Protein AF-B8BSW9-F1 (afdb_monomer_lite)

InterPro domains:
  IPR000782 FAS1 domain [PF02469] (1-100)
  IPR000782 FAS1 domain [PS50213] (1-99)
  IPR036378 FAS1 domain superfamily [G3DSA:2.30.180.10] (1-101)
  IPR036378 FAS1 domain superfamily [SSF82153] (1-101)

Secondary structure (DSSP, 8-state):
-EEEE--HHHHHHS-HHHHHHHH-GGGHHHHHHHHHTTEESS----HHHHTT-TT-TT-SS-EEE-TTS-EEETTTTEEEEEEEEETTTEEEEEESS----

Sequence (101 aa):
YTIFCPPNSVMEEVDSRRKLQISDPRNYEVTEKLASYHIIPNGKVTQERLKREDWTSGGFMGFGAKEDGGVVIGNNEAKVVRSVNVGKNGIVHEVDAMVAP

Radius of gyration: 13.76 Å; chains: 1; bounding box: 28×32×35 Å

Foldseek 3Di:
DEFEDADVVQVVPPDPVVVCCLPDPVCVVVVVVFRVLGDDPPADQDLVNLLVVPRPPPHPKDWDADPVRWIAIRVRPWTFDDKDADPDTYIYTYINHRHGD

pLDDT: mean 84.57, std 10.17, range [45.22, 95.06]

Structure (mmCIF, N/CA/C/O backbone):
data_AF-B8BSW9-F1
#
_entry.id   AF-B8BSW9-F1
#
loop_
_atom_site.group_PDB
_atom_site.id
_atom_site.type_symbol
_atom_site.label_atom_id
_atom_site.label_alt_id
_atom_site.label_comp_id
_atom_site.label_asym_id
_atom_site.label_entity_id
_atom_site.label_seq_id
_atom_site.pdbx_PDB_ins_code
_atom_site.Cartn_x
_atom_site.Cartn_y
_atom_site.Cartn_z
_atom_site.occupancy
_atom_site.B_iso_or_equiv
_atom_site.auth_seq_id
_atom_site.auth_comp_id
_atom_site.auth_asym_id
_atom_site.auth_atom_id
_atom_site.pdbx_PDB_model_num
ATOM 1 N N . TYR A 1 1 ? -0.495 -6.594 10.910 1.00 88.12 1 TYR A N 1
ATOM 2 C CA . TYR A 1 1 ? 0.254 -5.984 9.803 1.00 88.12 1 TYR A CA 1
ATOM 3 C C . TYR A 1 1 ? -0.657 -5.006 9.086 1.00 88.12 1 TYR A C 1
ATOM 5 O O . TYR A 1 1 ? -1.878 -5.149 9.142 1.00 88.12 1 TYR A O 1
ATOM 13 N N . THR A 1 2 ? -0.064 -4.021 8.432 1.00 91.12 2 THR A N 1
ATOM 14 C CA . THR A 1 2 ? -0.753 -3.038 7.593 1.00 91.12 2 THR A CA 1
ATOM 15 C C . THR A 1 2 ? -0.033 -3.001 6.256 1.00 91.12 2 THR A C 1
ATOM 17 O O . THR A 1 2 ? 1.193 -2.981 6.246 1.00 91.12 2 THR A O 1
ATOM 20 N N . ILE A 1 3 ? -0.768 -3.045 5.150 1.00 91.81 3 ILE A N 1
ATOM 21 C CA . ILE A 1 3 ? -0.200 -3.028 3.794 1.00 91.81 3 ILE A CA 1
ATOM 22 C C . ILE A 1 3 ? -0.803 -1.846 3.048 1.00 91.81 3 ILE A C 1
ATOM 24 O O . ILE A 1 3 ? -2.018 -1.676 3.082 1.00 91.81 3 ILE A O 1
ATOM 28 N N . PHE A 1 4 ? 0.017 -1.066 2.356 1.00 91.44 4 PHE A N 1
ATOM 29 C CA . PHE A 1 4 ? -0.426 -0.043 1.415 1.00 91.44 4 PHE A CA 1
ATOM 30 C C . PHE A 1 4 ? -0.259 -0.586 0.001 1.00 91.44 4 PHE A C 1
ATOM 32 O O . PHE A 1 4 ? 0.848 -0.910 -0.407 1.00 91.44 4 PHE A O 1
ATOM 39 N N . CYS A 1 5 ? -1.344 -0.758 -0.742 1.00 91.81 5 CYS A N 1
ATOM 40 C CA . CYS A 1 5 ? -1.296 -1.434 -2.031 1.00 91.81 5 CYS A CA 1
ATOM 41 C C . CYS A 1 5 ? -2.053 -0.624 -3.085 1.00 91.81 5 CYS A C 1
ATOM 43 O O . CYS A 1 5 ? -3.234 -0.337 -2.881 1.00 91.81 5 CYS A O 1
ATOM 45 N N . PRO A 1 6 ? -1.412 -0.239 -4.197 1.00 92.06 6 PRO A N 1
ATOM 46 C CA . PRO A 1 6 ? -2.130 0.370 -5.303 1.00 92.06 6 PRO A CA 1
ATOM 47 C C . PRO A 1 6 ? -3.061 -0.652 -5.982 1.00 92.06 6 PRO A C 1
ATOM 49 O O . PRO A 1 6 ? -2.745 -1.845 -6.014 1.00 92.06 6 PRO A O 1
ATOM 52 N N . PRO A 1 7 ? -4.204 -0.223 -6.545 1.00 92.06 7 PRO A N 1
ATOM 53 C CA . PRO A 1 7 ? -5.063 -1.097 -7.329 1.00 92.06 7 PRO A CA 1
ATOM 54 C C . PRO A 1 7 ? -4.386 -1.487 -8.649 1.00 92.06 7 PRO A C 1
ATOM 56 O O . PRO A 1 7 ? -3.449 -0.834 -9.116 1.00 92.06 7 PRO A O 1
ATOM 59 N N . ASN A 1 8 ? -4.908 -2.531 -9.299 1.00 90.69 8 ASN A N 1
ATOM 60 C CA . ASN A 1 8 ? -4.365 -3.019 -10.570 1.00 90.69 8 ASN A CA 1
ATOM 61 C C . ASN A 1 8 ? -4.280 -1.925 -11.642 1.00 90.69 8 ASN A C 1
ATOM 63 O O . ASN A 1 8 ? -3.301 -1.900 -12.374 1.00 90.69 8 ASN A O 1
ATOM 67 N N . SER A 1 9 ? -5.238 -0.993 -11.691 1.00 92.06 9 SER A N 1
ATOM 68 C CA . SER A 1 9 ? -5.224 0.124 -12.645 1.00 92.06 9 SER A CA 1
ATOM 69 C C . SER A 1 9 ? -3.972 0.996 -12.511 1.00 92.06 9 SER A C 1
ATOM 71 O O . SER A 1 9 ? -3.342 1.330 -13.505 1.00 92.06 9 SER A O 1
ATOM 73 N N . VAL A 1 10 ? -3.543 1.291 -11.282 1.00 90.56 10 VAL A N 1
ATOM 74 C CA . VAL A 1 10 ? -2.316 2.060 -11.023 1.00 90.56 10 VAL A CA 1
ATOM 75 C C . VAL A 1 10 ? -1.081 1.248 -11.414 1.00 90.56 10 VAL A C 1
ATOM 77 O O . VAL A 1 10 ? -0.143 1.777 -12.005 1.00 90.56 10 VAL A O 1
ATOM 80 N N . MET A 1 11 ? -1.080 -0.061 -11.143 1.00 86.69 11 MET A N 1
ATOM 81 C CA . MET A 1 11 ? 0.016 -0.941 -11.564 1.00 86.69 11 MET A CA 1
ATOM 82 C C . MET A 1 11 ? 0.089 -1.089 -13.088 1.00 86.69 11 MET A C 1
ATOM 84 O O . ME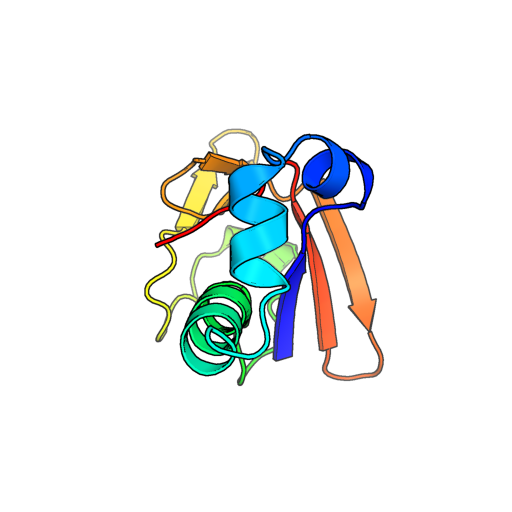T A 1 11 ? 1.181 -1.223 -13.638 1.00 86.69 11 MET A O 1
ATOM 88 N N . GLU A 1 12 ? -1.039 -1.034 -13.791 1.00 90.62 12 GLU A N 1
ATOM 89 C CA . GLU A 1 12 ? -1.110 -1.030 -15.253 1.00 90.62 12 GLU A CA 1
ATOM 90 C C . GLU A 1 12 ? -0.538 0.254 -15.865 1.00 90.62 12 GLU A C 1
ATOM 92 O O . GLU A 1 12 ? 0.055 0.185 -16.941 1.00 90.62 12 GLU A O 1
ATOM 97 N N . GLU A 1 13 ? -0.594 1.380 -15.159 1.00 89.81 13 GLU A N 1
ATOM 98 C CA . GLU A 1 13 ? 0.004 2.650 -15.592 1.00 89.81 13 GLU A CA 1
ATOM 99 C C . GLU A 1 13 ? 1.522 2.725 -15.366 1.00 89.81 13 GLU A C 1
ATOM 101 O O . GLU A 1 13 ? 2.203 3.538 -15.993 1.00 89.81 13 GLU A O 1
ATOM 106 N N . VAL A 1 14 ? 2.092 1.850 -14.527 1.00 87.12 14 VAL A N 1
ATOM 107 C CA . VAL A 1 14 ? 3.549 1.784 -14.338 1.00 87.12 14 VAL A CA 1
ATOM 108 C C . VAL A 1 14 ? 4.242 1.467 -15.669 1.00 87.12 14 VAL A C 1
ATOM 110 O O . VAL A 1 14 ? 3.857 0.543 -16.396 1.00 87.12 14 VAL A O 1
ATOM 113 N N . ASP A 1 15 ? 5.306 2.214 -15.968 1.00 89.81 15 ASP A N 1
ATOM 114 C CA . ASP A 1 15 ? 6.136 2.036 -17.160 1.00 89.81 15 ASP A CA 1
ATOM 115 C C . ASP A 1 15 ? 6.599 0.572 -17.352 1.00 89.81 15 ASP A C 1
ATOM 117 O O . ASP A 1 15 ? 6.907 -0.162 -16.404 1.00 89.81 15 ASP A O 1
ATOM 121 N N . SER A 1 16 ? 6.658 0.140 -18.615 1.00 90.19 16 SER A N 1
ATOM 122 C CA . SER A 1 16 ? 6.955 -1.246 -18.993 1.00 90.19 16 SER A CA 1
ATOM 123 C C . SER A 1 16 ? 8.366 -1.682 -18.600 1.00 90.19 16 SER A C 1
ATOM 125 O O . SER A 1 16 ? 8.556 -2.826 -18.178 1.00 90.19 16 SER A O 1
ATOM 127 N N . ARG A 1 17 ? 9.355 -0.783 -18.660 1.00 90.00 17 ARG A N 1
ATOM 128 C CA . ARG A 1 17 ? 10.720 -1.063 -18.203 1.00 90.00 17 ARG A CA 1
ATOM 129 C C . ARG A 1 17 ? 10.737 -1.310 -16.696 1.00 90.00 17 ARG A C 1
ATOM 131 O O . ARG A 1 17 ? 11.408 -2.241 -16.252 1.00 90.00 17 ARG A O 1
ATOM 138 N N . ARG A 1 18 ? 9.994 -0.533 -15.907 1.00 87.31 18 ARG A N 1
ATOM 139 C CA . ARG A 1 18 ? 9.913 -0.713 -14.450 1.00 87.31 18 ARG A CA 1
ATOM 140 C C . ARG A 1 18 ? 9.194 -2.009 -14.074 1.00 87.31 18 ARG A C 1
ATOM 142 O O . ARG A 1 18 ? 9.680 -2.733 -13.208 1.00 87.31 18 ARG A O 1
ATOM 149 N N . LYS A 1 19 ? 8.115 -2.367 -14.779 1.00 89.06 19 LYS A N 1
ATOM 150 C CA . LYS A 1 19 ? 7.455 -3.680 -14.632 1.00 89.06 19 LYS A CA 1
ATOM 151 C C . LYS A 1 19 ? 8.417 -4.835 -14.891 1.00 89.06 19 LYS A C 1
ATOM 153 O O . LYS A 1 19 ? 8.508 -5.739 -14.066 1.00 89.06 19 LYS A O 1
ATOM 158 N N . LEU A 1 20 ? 9.174 -4.768 -15.990 1.00 90.69 20 LEU A N 1
ATOM 159 C CA . LEU A 1 20 ? 10.184 -5.775 -16.318 1.00 90.69 20 LEU A CA 1
ATOM 160 C C . LEU A 1 20 ? 11.224 -5.903 -15.204 1.00 90.69 20 LEU A C 1
ATOM 162 O O . LEU A 1 20 ? 11.497 -7.017 -14.767 1.00 90.69 20 LEU A O 1
ATOM 166 N N . GLN A 1 21 ? 11.743 -4.781 -14.695 1.00 89.31 21 GLN A N 1
ATOM 167 C CA . GLN A 1 21 ? 12.714 -4.782 -13.597 1.00 89.31 21 GLN A CA 1
ATOM 168 C C . GLN A 1 21 ? 12.170 -5.442 -12.327 1.00 89.31 21 GLN A C 1
ATOM 170 O O . GLN A 1 21 ? 12.882 -6.247 -11.733 1.00 89.31 21 GLN A O 1
ATOM 175 N N . ILE A 1 22 ? 10.931 -5.131 -11.935 1.00 88.88 22 ILE A N 1
ATOM 176 C CA . ILE A 1 22 ? 10.287 -5.691 -10.736 1.00 88.88 22 ILE A CA 1
ATOM 177 C C . ILE A 1 22 ? 10.022 -7.196 -10.901 1.00 88.88 22 ILE A C 1
ATOM 179 O O . ILE A 1 22 ? 10.157 -7.952 -9.940 1.00 88.88 22 ILE A O 1
ATOM 183 N N . SER A 1 23 ? 9.662 -7.630 -12.112 1.00 89.38 23 SER A N 1
ATOM 184 C CA . SER A 1 23 ? 9.356 -9.033 -12.425 1.00 89.38 23 SER A CA 1
ATOM 185 C C . SER A 1 23 ? 10.585 -9.912 -12.673 1.00 89.38 23 SER A C 1
ATOM 187 O O . SER A 1 23 ? 10.458 -11.134 -12.715 1.00 89.38 23 SER A O 1
ATOM 189 N N . ASP A 1 24 ? 11.763 -9.313 -12.866 1.00 93.31 24 ASP A N 1
ATOM 190 C CA . ASP A 1 24 ? 12.991 -10.048 -13.149 1.00 93.31 24 ASP A CA 1
ATOM 191 C C . ASP A 1 24 ? 13.466 -10.790 -11.886 1.00 93.31 24 ASP A C 1
ATOM 193 O O . ASP A 1 24 ? 13.792 -10.140 -10.887 1.00 93.31 24 ASP A O 1
ATOM 197 N N . PRO A 1 25 ? 13.575 -12.131 -11.907 1.00 93.75 25 PRO A N 1
ATOM 198 C CA . PRO A 1 25 ? 14.021 -12.905 -10.748 1.00 93.75 25 PRO A CA 1
ATOM 199 C C . PRO A 1 25 ? 15.407 -12.500 -10.233 1.00 93.75 25 PRO A C 1
ATOM 201 O O . PRO A 1 25 ? 15.701 -12.669 -9.052 1.00 93.75 25 PRO A O 1
ATOM 204 N N . ARG A 1 26 ? 16.261 -11.929 -11.093 1.00 95.06 26 ARG A N 1
ATOM 205 C CA . ARG A 1 26 ? 17.589 -11.427 -10.705 1.00 95.06 26 ARG A CA 1
ATOM 206 C C . ARG A 1 26 ? 17.508 -10.224 -9.765 1.00 95.06 26 ARG A C 1
ATOM 208 O O . ARG A 1 26 ? 18.463 -9.961 -9.044 1.00 95.06 26 ARG A O 1
ATOM 215 N N . ASN A 1 27 ? 16.375 -9.523 -9.752 1.00 93.12 27 ASN A N 1
ATOM 216 C CA . ASN A 1 27 ? 16.123 -8.359 -8.908 1.00 93.12 27 ASN A CA 1
ATOM 217 C C . ASN A 1 27 ? 15.268 -8.694 -7.679 1.00 93.12 27 ASN A C 1
ATOM 219 O O . ASN A 1 27 ? 14.806 -7.774 -7.011 1.00 93.12 27 ASN A O 1
ATOM 223 N N . TYR A 1 28 ? 15.050 -9.975 -7.356 1.00 91.88 28 TYR A N 1
ATOM 224 C CA . TYR A 1 28 ? 14.115 -10.383 -6.302 1.00 91.88 28 TYR A CA 1
ATOM 225 C C . TYR A 1 28 ? 14.368 -9.688 -4.956 1.00 91.88 28 TYR A C 1
ATOM 227 O O . TYR A 1 28 ? 13.428 -9.187 -4.351 1.00 91.88 28 TYR A O 1
ATOM 235 N N . GLU A 1 29 ? 15.627 -9.563 -4.523 1.00 91.50 29 GLU A N 1
ATOM 236 C CA . GLU A 1 29 ? 15.975 -8.862 -3.274 1.00 91.50 29 GLU A CA 1
ATOM 237 C C . GLU A 1 29 ? 15.588 -7.370 -3.313 1.00 91.50 29 GLU A C 1
ATOM 239 O O . GLU A 1 29 ? 15.127 -6.800 -2.325 1.00 91.50 29 GLU A O 1
ATOM 244 N N . VAL A 1 30 ? 15.749 -6.720 -4.468 1.00 89.12 30 VAL A N 1
ATOM 245 C CA . VAL A 1 30 ? 15.369 -5.313 -4.663 1.00 89.12 30 VAL A CA 1
ATOM 246 C C . VAL A 1 30 ? 13.848 -5.179 -4.685 1.00 89.12 30 VAL A C 1
ATOM 248 O O . VAL A 1 30 ? 13.300 -4.287 -4.039 1.00 89.12 30 VAL A O 1
ATOM 251 N N . THR A 1 31 ? 13.161 -6.089 -5.377 1.00 90.00 31 THR A N 1
ATOM 252 C CA . THR A 1 31 ? 11.698 -6.156 -5.405 1.00 90.00 31 THR A CA 1
ATOM 253 C C . THR A 1 31 ? 11.125 -6.408 -4.010 1.00 90.00 31 THR A C 1
ATOM 255 O O . THR A 1 31 ? 10.147 -5.770 -3.632 1.00 90.00 31 THR A O 1
ATOM 258 N N . GLU A 1 32 ? 11.751 -7.271 -3.210 1.00 89.62 32 GLU A N 1
ATOM 259 C CA . GLU A 1 32 ? 11.349 -7.546 -1.828 1.00 89.62 32 GLU A CA 1
ATOM 260 C C . GLU A 1 32 ? 11.534 -6.316 -0.931 1.00 89.62 32 GLU A C 1
ATOM 262 O O . GLU A 1 32 ? 10.637 -5.982 -0.154 1.00 89.62 32 GLU A O 1
ATOM 267 N N . LYS A 1 33 ? 12.645 -5.582 -1.074 1.00 87.31 33 LYS A N 1
ATOM 268 C CA . LYS A 1 33 ? 12.855 -4.304 -0.369 1.00 87.31 33 LYS A CA 1
ATOM 269 C C . LYS A 1 33 ? 11.809 -3.260 -0.761 1.00 87.31 33 LYS A C 1
ATOM 271 O O . LYS A 1 33 ? 11.258 -2.592 0.113 1.00 87.31 33 LYS A O 1
ATOM 276 N N . LEU A 1 34 ? 11.486 -3.155 -2.052 1.00 86.75 34 LEU A N 1
ATOM 277 C CA . LEU A 1 34 ? 10.435 -2.263 -2.551 1.00 86.75 34 LEU A CA 1
ATOM 278 C C . LEU A 1 34 ? 9.046 -2.662 -2.025 1.00 86.75 34 LEU A C 1
ATOM 280 O O . LEU A 1 34 ? 8.276 -1.804 -1.603 1.00 86.75 34 LEU A O 1
ATOM 284 N N . 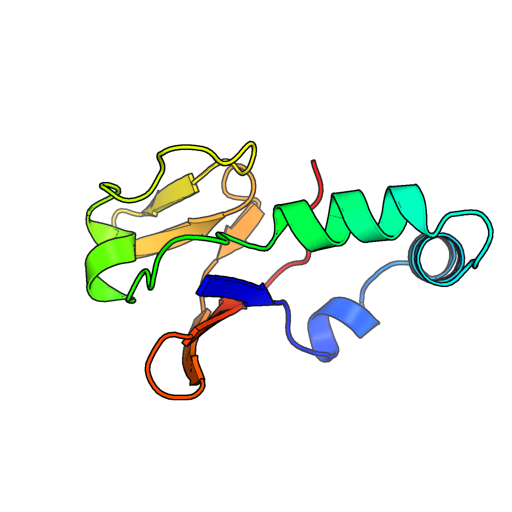ALA A 1 35 ? 8.717 -3.954 -2.004 1.00 87.56 35 ALA A N 1
ATOM 285 C CA . ALA A 1 35 ? 7.464 -4.442 -1.434 1.00 87.56 35 ALA A CA 1
ATOM 286 C C . ALA A 1 35 ? 7.399 -4.181 0.079 1.00 87.56 35 ALA A C 1
ATOM 288 O O . ALA A 1 35 ? 6.374 -3.738 0.590 1.00 87.56 35 ALA A O 1
ATOM 289 N N . SER A 1 36 ? 8.512 -4.369 0.789 1.00 87.44 36 SER A N 1
ATOM 290 C CA . SER A 1 36 ? 8.617 -4.110 2.229 1.00 87.44 36 SER A CA 1
ATOM 291 C C . SER A 1 36 ? 8.408 -2.636 2.581 1.00 87.44 36 SER A C 1
ATOM 293 O O . SER A 1 36 ? 7.881 -2.348 3.652 1.00 87.44 36 SER A O 1
ATOM 295 N N . TYR A 1 37 ? 8.732 -1.705 1.673 1.00 85.19 37 TYR A N 1
ATOM 296 C CA . TYR A 1 37 ? 8.428 -0.275 1.832 1.00 85.19 37 TYR A CA 1
ATOM 297 C C . TYR A 1 37 ? 6.932 -0.005 2.044 1.00 85.19 37 TYR A C 1
ATOM 299 O O . TYR A 1 37 ? 6.564 0.961 2.699 1.00 85.19 37 TYR A O 1
ATOM 307 N N . HIS A 1 38 ? 6.070 -0.887 1.539 1.00 87.62 38 HIS A N 1
ATOM 308 C CA . HIS A 1 38 ? 4.620 -0.761 1.607 1.00 87.62 38 HIS A CA 1
ATOM 309 C C . HIS A 1 38 ? 3.997 -1.468 2.821 1.00 87.62 38 HIS A C 1
ATOM 311 O O . HIS A 1 38 ? 2.769 -1.526 2.939 1.00 87.62 38 HIS A O 1
ATOM 317 N N . ILE A 1 39 ? 4.807 -2.051 3.710 1.00 87.75 39 ILE A N 1
ATOM 318 C CA . ILE A 1 39 ? 4.331 -2.915 4.791 1.00 87.75 39 ILE A CA 1
ATOM 319 C C . ILE A 1 39 ? 4.752 -2.352 6.146 1.00 87.75 39 ILE A C 1
ATOM 321 O O . ILE A 1 39 ? 5.926 -2.137 6.424 1.00 87.75 39 ILE A O 1
ATOM 325 N N . ILE A 1 40 ? 3.781 -2.228 7.048 1.00 86.75 40 ILE A N 1
ATOM 326 C CA . ILE A 1 40 ? 4.028 -2.095 8.483 1.00 86.75 40 ILE A CA 1
ATOM 327 C C . ILE A 1 40 ? 3.839 -3.487 9.097 1.00 86.75 40 ILE A C 1
ATOM 329 O O . ILE A 1 40 ? 2.697 -3.957 9.226 1.00 86.75 40 ILE A O 1
ATOM 333 N N . PRO A 1 41 ? 4.927 -4.183 9.473 1.00 81.88 41 PRO A N 1
ATOM 334 C 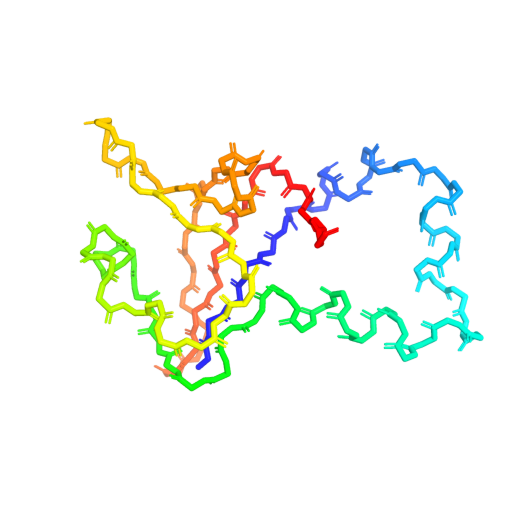CA . PRO A 1 41 ? 4.843 -5.578 9.897 1.00 81.88 41 PRO A CA 1
ATOM 335 C C . PRO A 1 41 ? 4.067 -5.719 11.215 1.00 81.88 41 PRO A C 1
ATOM 337 O O . PRO A 1 41 ? 3.145 -6.534 11.330 1.00 81.88 41 PRO A O 1
ATOM 340 N N . ASN A 1 42 ? 4.356 -4.846 12.182 1.00 80.50 42 ASN A N 1
ATOM 341 C CA . ASN A 1 42 ? 3.889 -4.969 13.561 1.00 80.50 42 ASN A CA 1
ATOM 342 C C . ASN A 1 42 ? 2.858 -3.901 13.912 1.00 80.50 42 ASN A C 1
ATOM 344 O O . ASN A 1 42 ? 3.142 -2.903 14.564 1.00 80.50 42 ASN A O 1
ATOM 348 N N . GLY A 1 43 ? 1.625 -4.137 13.482 1.00 79.06 43 GLY A N 1
ATOM 349 C CA . GLY A 1 43 ? 0.504 -3.291 13.863 1.00 79.06 43 GLY A CA 1
ATOM 350 C C . GLY A 1 43 ? -0.613 -3.324 12.844 1.00 79.06 43 GLY A C 1
ATOM 351 O O . GLY A 1 43 ? -0.388 -3.528 11.650 1.00 79.06 43 GLY A O 1
ATOM 352 N N . LYS A 1 44 ? -1.832 -3.150 13.339 1.00 88.69 44 LYS A N 1
ATOM 353 C CA . LYS A 1 44 ? -2.990 -2.813 12.524 1.00 88.69 44 LYS A CA 1
ATOM 354 C C . LYS A 1 44 ? -3.202 -1.314 12.671 1.00 88.69 44 LYS A C 1
ATOM 356 O O . LYS A 1 44 ? -3.518 -0.842 13.764 1.00 88.69 44 LYS A O 1
ATOM 361 N N . VAL A 1 45 ? -2.971 -0.569 11.603 1.00 88.75 45 VAL A N 1
ATOM 362 C CA . VAL A 1 45 ? -3.213 0.868 11.572 1.00 88.75 45 VAL A CA 1
ATOM 363 C C . VAL A 1 45 ? -4.562 1.060 10.906 1.00 88.75 45 VAL A C 1
ATOM 365 O O . VAL A 1 45 ? -4.696 0.862 9.713 1.00 88.75 45 VAL A O 1
ATOM 368 N N . THR A 1 46 ? -5.611 1.320 11.684 1.00 88.56 46 THR A N 1
ATOM 369 C CA . THR A 1 46 ? -6.935 1.569 11.096 1.00 88.56 46 THR A CA 1
ATOM 370 C C . THR A 1 46 ? -6.976 2.945 10.445 1.00 88.56 46 THR A C 1
ATOM 372 O O . THR A 1 46 ? -6.102 3.775 10.680 1.00 88.56 46 THR A O 1
ATOM 375 N N . GLN A 1 47 ? -8.016 3.225 9.663 1.00 83.44 47 GLN A N 1
ATOM 376 C CA . GLN A 1 47 ? -8.184 4.536 9.038 1.00 83.44 47 GLN A CA 1
ATOM 377 C C . GLN A 1 47 ? -8.270 5.672 10.070 1.00 83.44 47 GLN A C 1
ATOM 379 O O . GLN A 1 47 ? -7.747 6.760 9.843 1.00 83.44 47 GLN A O 1
ATOM 384 N N . GLU A 1 48 ? -8.878 5.422 11.230 1.00 84.44 48 GLU A N 1
ATOM 385 C CA . GLU A 1 48 ? -8.925 6.376 12.340 1.00 84.44 48 GLU A CA 1
ATOM 386 C C . GLU A 1 48 ? -7.540 6.600 12.941 1.00 84.44 48 GLU A C 1
ATOM 388 O O . GLU A 1 48 ? -7.205 7.725 13.306 1.00 84.44 48 GLU A O 1
ATOM 393 N N . ARG A 1 49 ? -6.738 5.535 13.041 1.00 84.69 49 ARG A N 1
ATOM 394 C CA . ARG A 1 49 ? -5.373 5.612 13.557 1.00 84.69 49 ARG A CA 1
ATOM 395 C C . ARG A 1 49 ? -4.433 6.296 12.568 1.00 84.69 49 ARG A C 1
ATOM 397 O O . ARG A 1 49 ? -3.603 7.084 13.004 1.00 84.69 49 ARG A O 1
ATOM 404 N N . LEU A 1 50 ? -4.614 6.084 11.259 1.00 82.44 50 LEU A N 1
ATOM 405 C CA . LEU A 1 50 ? -3.838 6.762 10.218 1.00 82.44 50 LEU A CA 1
ATOM 406 C C . LEU A 1 50 ? -3.844 8.286 10.421 1.00 82.44 50 LEU A C 1
ATOM 408 O O . LEU A 1 50 ? -2.789 8.909 10.401 1.00 82.44 50 LEU A O 1
ATOM 412 N N . LYS A 1 51 ? -5.016 8.857 10.728 1.00 79.38 51 LYS A N 1
ATOM 413 C CA . LYS A 1 51 ? -5.210 10.296 10.977 1.00 79.38 51 LYS A CA 1
ATOM 414 C C . LYS A 1 51 ? -4.526 10.831 12.240 1.00 79.38 51 LYS A C 1
ATOM 416 O O . LYS A 1 51 ? -4.423 12.040 12.393 1.00 79.38 51 LYS A O 1
ATOM 421 N N . ARG A 1 52 ? -4.136 9.958 13.174 1.00 78.25 52 ARG A N 1
ATOM 422 C CA . ARG A 1 52 ? -3.508 10.341 14.451 1.00 78.25 52 ARG A CA 1
ATOM 423 C C . ARG A 1 52 ? -1.985 10.357 14.389 1.00 78.25 52 ARG A C 1
ATOM 425 O O . ARG A 1 52 ? -1.368 10.784 15.354 1.00 78.25 52 ARG A O 1
ATOM 432 N N . GLU A 1 53 ? -1.400 9.837 13.308 1.00 72.56 53 GLU A N 1
ATOM 433 C CA . GLU A 1 53 ? 0.053 9.791 13.060 1.00 72.56 53 GLU A CA 1
ATOM 434 C C . GLU A 1 53 ? 0.896 9.080 14.152 1.00 7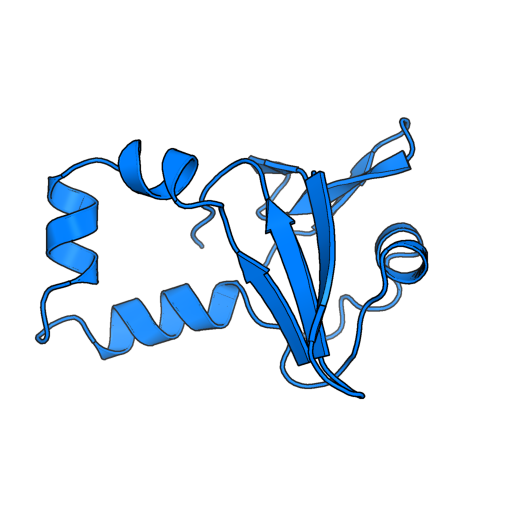2.56 53 GLU A C 1
ATOM 436 O O . GLU A 1 53 ? 2.120 9.034 14.076 1.00 72.56 53 GLU A O 1
ATOM 441 N N . ASP A 1 54 ? 0.253 8.413 15.118 1.00 74.56 54 ASP A N 1
ATOM 442 C CA . ASP A 1 54 ? 0.844 7.719 16.280 1.00 74.56 54 ASP A CA 1
ATOM 443 C C . ASP A 1 54 ? 1.370 6.296 15.983 1.00 74.56 54 ASP A C 1
ATOM 445 O O . ASP A 1 54 ? 1.506 5.433 16.860 1.00 74.56 54 ASP A O 1
ATOM 449 N N . TRP A 1 55 ? 1.600 6.006 14.708 1.00 71.69 55 TRP A N 1
ATOM 450 C CA . TRP A 1 55 ? 1.867 4.669 14.173 1.00 71.69 55 TRP A CA 1
ATOM 451 C C . TRP A 1 55 ? 3.137 4.609 13.323 1.00 71.69 55 TRP A C 1
ATOM 453 O O . TRP A 1 55 ? 3.502 3.538 12.844 1.00 71.69 55 TRP A O 1
ATOM 463 N N . THR A 1 56 ? 3.829 5.738 13.181 1.00 63.72 56 THR A N 1
ATOM 464 C CA . THR A 1 56 ? 5.019 5.952 12.346 1.00 63.72 56 THR A CA 1
ATOM 465 C C . THR A 1 56 ? 6.318 5.400 12.944 1.00 63.72 56 THR A C 1
ATOM 467 O O . THR A 1 56 ? 7.394 5.618 12.389 1.00 63.72 56 THR A O 1
ATOM 470 N N . SER A 1 57 ? 6.264 4.642 14.046 1.00 48.94 57 SER A N 1
ATOM 471 C CA . SER A 1 57 ? 7.450 4.005 14.629 1.00 48.94 57 SER A CA 1
ATOM 472 C C . SER A 1 57 ? 8.008 2.906 13.710 1.00 48.94 57 SER A C 1
ATOM 474 O O . SER A 1 57 ? 7.679 1.732 13.864 1.00 48.94 57 SER A O 1
ATOM 476 N N . GLY A 1 58 ? 8.880 3.289 12.770 1.00 45.22 58 GLY A N 1
ATOM 477 C CA . GLY A 1 58 ? 9.843 2.379 12.137 1.00 45.22 58 GLY A CA 1
ATOM 478 C C . GLY A 1 58 ? 9.829 2.255 10.610 1.00 45.22 58 GLY A C 1
ATOM 479 O O . GLY A 1 58 ? 10.451 1.324 10.108 1.00 45.22 58 GLY A O 1
ATOM 480 N N . GLY A 1 59 ? 9.159 3.134 9.859 1.00 51.38 59 GLY A N 1
ATOM 481 C CA . GLY A 1 59 ? 9.109 3.047 8.392 1.00 51.38 59 GLY A CA 1
ATOM 482 C C . GLY A 1 59 ? 9.816 4.202 7.687 1.00 51.38 59 GLY A C 1
ATOM 483 O O . GLY A 1 59 ? 9.534 5.356 7.973 1.00 51.38 59 GLY A O 1
ATOM 484 N N . PHE A 1 60 ? 10.665 3.888 6.706 1.00 55.69 60 PHE A N 1
ATOM 485 C CA . PHE A 1 60 ? 11.306 4.821 5.755 1.00 55.69 60 PHE A CA 1
ATOM 486 C C . PHE A 1 60 ? 10.301 5.539 4.823 1.00 55.69 60 PHE A C 1
ATOM 488 O O . PHE A 1 60 ? 10.678 6.310 3.943 1.00 55.69 60 PHE A O 1
ATOM 495 N N . MET A 1 61 ? 9.018 5.220 4.972 1.00 67.81 61 MET A N 1
ATOM 496 C CA . MET A 1 61 ? 7.921 5.707 4.159 1.00 67.81 61 MET A CA 1
ATOM 497 C C . MET A 1 61 ? 7.442 7.037 4.738 1.00 67.81 61 MET A C 1
ATOM 499 O O . MET A 1 61 ? 7.028 7.099 5.891 1.00 67.81 61 MET A O 1
ATOM 503 N N . GLY A 1 62 ? 7.567 8.123 3.974 1.00 68.06 62 GLY A N 1
ATOM 504 C CA . GLY A 1 62 ? 7.083 9.432 4.411 1.00 68.06 62 GLY A CA 1
ATOM 505 C C . GLY A 1 62 ? 5.562 9.418 4.516 1.00 68.06 62 GLY A C 1
ATOM 506 O O . GLY A 1 62 ? 4.893 8.978 3.583 1.00 68.06 62 GLY A O 1
ATOM 507 N N . PHE A 1 63 ? 5.014 9.894 5.628 1.00 74.19 63 PHE A N 1
ATOM 508 C CA . PHE A 1 63 ? 3.575 9.925 5.880 1.00 74.19 63 PHE A CA 1
ATOM 509 C C . PHE A 1 63 ? 3.129 11.340 6.229 1.00 74.19 63 PHE A C 1
ATOM 511 O O . PHE A 1 63 ? 3.888 12.085 6.848 1.00 74.19 63 PHE A O 1
ATOM 518 N N . GLY A 1 64 ? 1.901 11.689 5.850 1.00 67.38 64 GLY A N 1
ATOM 519 C CA . GLY A 1 64 ? 1.294 12.957 6.239 1.00 67.38 64 GLY A CA 1
ATOM 520 C C . GLY A 1 64 ? -0.229 12.913 6.225 1.00 67.38 64 GLY A C 1
ATOM 521 O O . GLY A 1 64 ? -0.852 12.309 5.346 1.00 67.38 64 GLY A O 1
ATOM 522 N N . ALA A 1 65 ? -0.845 13.569 7.200 1.00 70.06 65 ALA A N 1
ATOM 523 C CA . ALA A 1 65 ? -2.254 13.925 7.169 1.00 70.06 65 ALA A CA 1
ATOM 524 C C . ALA A 1 65 ? -2.476 15.225 6.371 1.00 70.06 65 ALA A C 1
ATOM 526 O O . ALA A 1 65 ? -1.692 16.170 6.439 1.00 70.06 65 ALA A O 1
ATOM 527 N N . LYS A 1 66 ? -3.571 15.282 5.609 1.00 70.00 66 LYS A N 1
ATOM 528 C CA . LYS A 1 66 ? -4.040 16.485 4.908 1.00 70.00 66 LYS A CA 1
ATOM 529 C C . LYS A 1 66 ? -5.128 17.192 5.719 1.00 70.00 66 LYS A C 1
ATOM 531 O O . LYS A 1 66 ? -5.854 16.558 6.483 1.00 70.00 66 LYS A O 1
ATOM 536 N N . GLU A 1 67 ? -5.289 18.498 5.499 1.00 67.50 67 GLU A N 1
ATOM 537 C CA . GLU A 1 67 ? -6.334 19.318 6.143 1.00 67.50 67 GLU A CA 1
ATOM 538 C C . GLU A 1 67 ? -7.761 18.826 5.835 1.00 67.50 67 GLU A C 1
ATOM 540 O O . GLU A 1 67 ? -8.660 18.985 6.656 1.00 67.50 67 GLU A O 1
ATOM 545 N N . ASP A 1 68 ? -7.965 18.154 4.692 1.00 73.12 68 ASP A N 1
ATOM 546 C CA . ASP A 1 68 ? -9.232 17.505 4.317 1.00 73.12 68 ASP A CA 1
ATOM 547 C C . ASP A 1 68 ? -9.505 16.199 5.096 1.00 73.12 68 ASP A C 1
ATOM 549 O O . ASP A 1 68 ? -10.495 15.507 4.850 1.00 73.12 68 ASP A O 1
ATOM 553 N N . GLY A 1 69 ? -8.621 15.829 6.029 1.00 69.00 69 GLY A N 1
ATOM 554 C CA . GLY A 1 69 ? -8.666 14.571 6.769 1.00 69.00 69 GLY A CA 1
ATOM 555 C C . GLY A 1 69 ? -8.237 13.354 5.945 1.00 69.00 69 GLY A C 1
ATOM 556 O O . GLY A 1 69 ? -8.413 12.219 6.406 1.00 69.00 69 GLY A O 1
ATOM 557 N N . GLY A 1 70 ? -7.708 13.567 4.737 1.00 79.94 70 GLY A N 1
ATOM 558 C CA . GLY A 1 70 ? -7.061 12.551 3.922 1.00 79.94 70 GLY A CA 1
ATOM 559 C C . GLY A 1 70 ? -5.693 12.163 4.479 1.00 79.94 70 GLY A C 1
ATOM 560 O O . GLY A 1 70 ? -5.054 12.923 5.200 1.00 79.94 70 GLY A O 1
ATOM 561 N N . VAL A 1 71 ? -5.236 10.964 4.132 1.00 84.81 71 VAL A N 1
ATOM 562 C CA . VAL A 1 71 ? -3.914 10.459 4.522 1.00 84.81 71 VAL A CA 1
ATOM 563 C C . VAL A 1 71 ? -3.126 10.216 3.252 1.00 84.81 71 VAL A C 1
ATOM 565 O O . VAL A 1 71 ? -3.657 9.638 2.300 1.00 84.81 71 VAL A O 1
ATOM 568 N N . VAL A 1 72 ? -1.878 10.663 3.239 1.00 86.75 72 VAL A N 1
ATOM 569 C CA . VAL A 1 72 ? -0.945 10.445 2.142 1.00 86.75 72 VAL A CA 1
ATOM 570 C C . VAL A 1 72 ? 0.318 9.727 2.610 1.00 86.75 72 VAL A C 1
ATOM 572 O O . VAL A 1 72 ? 0.713 9.805 3.775 1.00 86.75 72 VAL A O 1
ATOM 575 N N . ILE A 1 73 ? 0.923 8.996 1.683 1.00 86.19 73 ILE A N 1
ATOM 576 C CA . ILE A 1 73 ? 2.113 8.166 1.863 1.00 86.19 73 ILE A C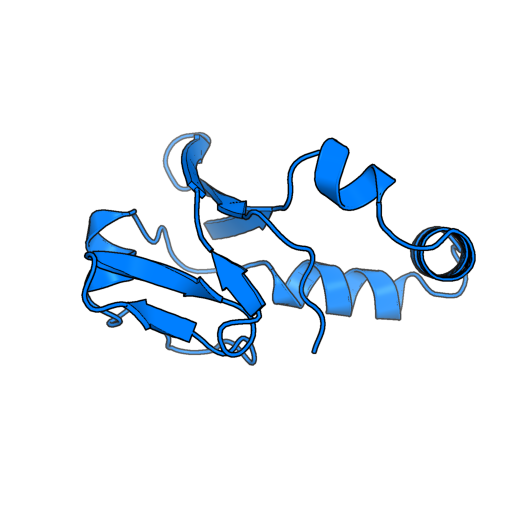A 1
ATOM 577 C C . ILE A 1 73 ? 3.173 8.550 0.817 1.00 86.19 73 ILE A C 1
ATOM 579 O O . ILE A 1 73 ? 2.857 9.224 -0.166 1.00 86.19 73 ILE A O 1
ATOM 583 N N . GLY A 1 74 ? 4.415 8.101 1.015 1.00 82.00 74 GLY A N 1
ATOM 584 C CA . GLY A 1 74 ? 5.529 8.347 0.094 1.00 82.00 74 GLY A CA 1
ATOM 585 C C . GLY A 1 74 ? 5.809 9.836 -0.092 1.00 82.00 74 GLY A C 1
ATOM 586 O O . GLY A 1 74 ? 5.806 10.319 -1.208 1.00 82.00 74 GLY A O 1
ATOM 587 N N . ASN A 1 75 ? 5.968 10.605 0.991 1.00 81.94 75 ASN A N 1
ATOM 588 C CA . ASN A 1 75 ? 6.223 12.056 0.906 1.00 81.94 75 ASN A CA 1
ATOM 589 C C . ASN A 1 75 ? 5.135 12.837 0.138 1.00 81.94 75 ASN A C 1
ATOM 591 O O . ASN A 1 75 ? 5.432 13.757 -0.621 1.00 81.94 75 ASN A O 1
ATOM 595 N N . ASN A 1 76 ? 3.865 12.500 0.379 1.00 82.00 76 ASN A N 1
ATOM 596 C CA . ASN A 1 76 ? 2.684 13.085 -0.266 1.00 82.00 76 ASN A CA 1
ATOM 597 C C . ASN A 1 76 ? 2.439 12.660 -1.729 1.00 82.00 76 ASN A C 1
ATOM 599 O O . ASN A 1 76 ? 1.596 13.275 -2.386 1.00 82.00 76 ASN A O 1
ATOM 603 N N . GLU A 1 77 ? 3.108 11.613 -2.222 1.00 86.00 77 GLU A N 1
ATOM 604 C CA . GLU A 1 77 ? 2.954 11.114 -3.598 1.00 86.00 77 GLU A CA 1
ATOM 605 C C . GLU A 1 77 ? 1.684 10.286 -3.828 1.00 86.00 77 GLU A C 1
ATOM 607 O O . GLU A 1 77 ? 1.150 10.308 -4.934 1.00 86.00 77 GLU A O 1
ATOM 612 N N . ALA A 1 78 ? 1.173 9.585 -2.810 1.00 90.06 78 ALA A N 1
ATOM 613 C CA . ALA A 1 78 ? -0.039 8.772 -2.949 1.00 90.06 78 ALA A CA 1
ATOM 614 C C . ALA A 1 78 ? -1.027 9.004 -1.805 1.00 90.06 78 ALA A C 1
ATOM 616 O O . ALA A 1 78 ? -0.637 9.113 -0.643 1.00 90.06 78 ALA A O 1
ATOM 617 N N . LYS A 1 79 ? -2.322 9.052 -2.114 1.00 91.31 79 LYS A N 1
ATOM 618 C CA . LYS A 1 79 ? -3.433 9.182 -1.165 1.00 91.31 79 LYS A CA 1
ATOM 619 C C . LYS A 1 79 ? -4.037 7.820 -0.860 1.00 91.31 79 LYS A C 1
ATOM 621 O O . LYS A 1 79 ? -4.300 7.019 -1.749 1.00 91.31 79 LYS A O 1
ATOM 626 N N . VAL A 1 80 ? -4.335 7.587 0.415 1.00 91.19 80 VAL A N 1
ATOM 627 C CA . VAL A 1 80 ? -5.145 6.446 0.850 1.00 91.19 80 VAL A CA 1
ATOM 628 C C . VAL A 1 80 ? -6.597 6.684 0.439 1.00 91.19 80 VAL A C 1
ATOM 630 O O . VAL A 1 80 ? -7.242 7.612 0.932 1.00 91.19 80 VAL A O 1
ATOM 633 N N . VAL A 1 81 ? -7.118 5.834 -0.447 1.00 92.75 81 VAL A N 1
ATOM 634 C CA . VAL A 1 81 ? -8.482 5.948 -0.993 1.00 92.75 81 VAL A CA 1
ATOM 635 C C . VAL A 1 81 ? -9.476 5.027 -0.296 1.00 92.75 81 VAL A C 1
ATOM 637 O O . VAL A 1 81 ? -10.640 5.383 -0.120 1.00 92.75 81 VAL A O 1
ATOM 640 N N . ARG A 1 82 ? -9.029 3.846 0.142 1.00 91.44 82 ARG A N 1
ATOM 641 C CA . ARG A 1 82 ? -9.893 2.834 0.760 1.00 91.44 82 ARG A CA 1
ATOM 642 C C . ARG A 1 82 ? -9.118 2.009 1.774 1.00 91.44 82 ARG A C 1
ATOM 644 O O . ARG A 1 82 ? -7.914 1.844 1.652 1.00 91.44 82 ARG A O 1
ATOM 651 N N . SER A 1 83 ? -9.813 1.462 2.768 1.00 93.00 83 SER A N 1
ATOM 652 C CA . SER A 1 83 ? -9.226 0.545 3.749 1.00 93.00 83 SER A CA 1
ATOM 653 C C . SER A 1 83 ? -10.078 -0.713 3.867 1.00 93.00 83 SER A C 1
ATOM 655 O O . SER A 1 83 ? -11.299 -0.621 3.977 1.00 93.00 83 SER A O 1
ATOM 657 N N . VAL A 1 84 ? -9.448 -1.885 3.861 1.00 94.06 84 VAL A N 1
ATOM 658 C CA . VAL A 1 84 ? -10.120 -3.186 3.942 1.00 94.06 84 VAL A CA 1
ATOM 659 C C . VAL A 1 84 ? -9.454 -4.032 5.019 1.00 94.06 84 VAL A C 1
ATOM 661 O O . VAL A 1 84 ? -8.243 -4.241 5.008 1.00 94.06 84 VAL A O 1
ATOM 664 N N . ASN A 1 85 ? -10.244 -4.538 5.965 1.00 93.75 85 ASN A N 1
ATOM 665 C CA . ASN A 1 85 ? -9.743 -5.465 6.976 1.00 93.75 85 ASN A CA 1
ATOM 666 C C . ASN A 1 85 ? -9.451 -6.831 6.346 1.00 93.75 85 ASN A C 1
ATOM 668 O O . ASN A 1 85 ? -10.296 -7.383 5.645 1.00 93.75 85 ASN A O 1
ATOM 672 N N . VAL A 1 86 ? -8.282 -7.393 6.648 1.00 91.56 86 VAL A N 1
ATOM 673 C CA . VAL A 1 86 ? -7.869 -8.719 6.176 1.00 91.56 86 VAL A CA 1
ATOM 674 C C . VAL A 1 86 ? -7.611 -9.608 7.384 1.00 91.56 86 VAL A C 1
ATOM 676 O O . VAL A 1 86 ? -6.655 -9.425 8.140 1.00 91.56 86 VAL A O 1
ATOM 679 N N . GLY A 1 87 ? -8.508 -10.571 7.590 1.00 88.88 87 GLY A N 1
ATOM 680 C CA . GLY A 1 87 ? -8.509 -11.400 8.791 1.00 88.88 87 GLY A CA 1
ATOM 681 C C . GLY A 1 87 ? -8.699 -10.576 10.071 1.00 88.88 87 GLY A C 1
ATOM 682 O O . GLY A 1 87 ? -9.306 -9.505 10.069 1.00 88.88 87 GLY A O 1
ATOM 683 N N . LYS A 1 88 ? -8.180 -11.085 11.194 1.00 85.38 88 LYS A N 1
ATOM 684 C CA . LYS A 1 88 ? -8.325 -10.428 12.507 1.00 85.38 88 LYS A CA 1
ATOM 685 C C . LYS A 1 88 ? -7.321 -9.286 12.717 1.00 85.38 88 LYS A C 1
ATOM 687 O O . LYS A 1 88 ? -7.677 -8.241 13.256 1.00 85.38 88 LYS A O 1
ATOM 692 N N . ASN A 1 89 ? -6.087 -9.474 12.245 1.00 87.06 89 ASN A N 1
ATOM 693 C CA . ASN A 1 89 ? -4.933 -8.637 12.605 1.00 87.06 89 ASN A CA 1
ATOM 694 C C . ASN A 1 89 ? -4.325 -7.865 11.419 1.00 87.06 89 ASN A C 1
ATOM 696 O O . ASN A 1 89 ? -3.311 -7.181 11.589 1.00 87.06 89 ASN A O 1
ATOM 700 N N . GLY A 1 90 ? -4.901 -8.009 10.225 1.00 91.50 90 GLY A N 1
ATOM 701 C CA . GLY A 1 90 ? -4.449 -7.364 8.999 1.00 91.50 90 GLY A CA 1
ATOM 702 C C . GLY A 1 90 ? -5.391 -6.250 8.556 1.00 91.50 90 GLY A C 1
ATOM 703 O O . GLY A 1 90 ? -6.605 -6.305 8.775 1.00 91.50 90 GLY A O 1
ATOM 704 N N . ILE A 1 91 ? -4.831 -5.240 7.906 1.00 94.06 91 ILE A N 1
ATOM 705 C CA . ILE A 1 91 ? -5.581 -4.240 7.147 1.00 94.06 91 ILE A CA 1
ATOM 706 C C . ILE A 1 91 ? -4.781 -3.861 5.901 1.00 94.06 91 ILE A C 1
ATOM 708 O O . ILE A 1 91 ? -3.551 -3.805 5.938 1.00 94.06 91 ILE A O 1
ATOM 712 N N . VAL A 1 92 ? -5.484 -3.661 4.793 1.00 94.31 92 VAL A N 1
ATOM 713 C CA . VAL A 1 92 ? -4.923 -3.200 3.525 1.00 94.31 92 VAL A CA 1
ATOM 714 C C . VAL A 1 92 ? -5.518 -1.835 3.222 1.00 94.31 92 VAL A C 1
ATOM 716 O O . VAL A 1 92 ? -6.739 -1.682 3.197 1.00 94.31 92 VAL A O 1
ATOM 719 N N . HIS A 1 93 ? -4.657 -0.854 3.003 1.00 93.50 93 HIS A N 1
ATOM 720 C CA . HIS A 1 93 ? -5.010 0.459 2.500 1.00 93.50 93 HIS A CA 1
ATOM 721 C C . HIS A 1 93 ? -4.750 0.492 1.004 1.00 93.50 93 HIS A C 1
ATOM 723 O O . HIS A 1 93 ? -3.629 0.274 0.556 1.00 93.50 93 HIS A O 1
ATOM 729 N N . GLU A 1 94 ? -5.793 0.759 0.240 1.00 94.56 94 GLU A N 1
ATOM 730 C CA . GLU A 1 94 ? -5.670 1.042 -1.177 1.00 94.56 94 GLU A CA 1
ATOM 731 C C . GLU A 1 94 ? -5.183 2.475 -1.363 1.00 94.56 94 GLU A C 1
ATOM 733 O O . GLU A 1 94 ? -5.666 3.385 -0.676 1.00 94.56 94 GLU A O 1
ATOM 738 N N . VAL A 1 95 ? -4.235 2.665 -2.277 1.00 93.06 95 VAL A N 1
ATOM 739 C CA . VAL A 1 95 ? -3.618 3.965 -2.568 1.00 93.06 95 VAL A CA 1
ATOM 740 C C . VAL A 1 95 ? -3.711 4.287 -4.052 1.00 93.06 95 VAL A C 1
ATOM 742 O O . VAL A 1 95 ? -3.694 3.383 -4.879 1.00 93.06 95 VAL A O 1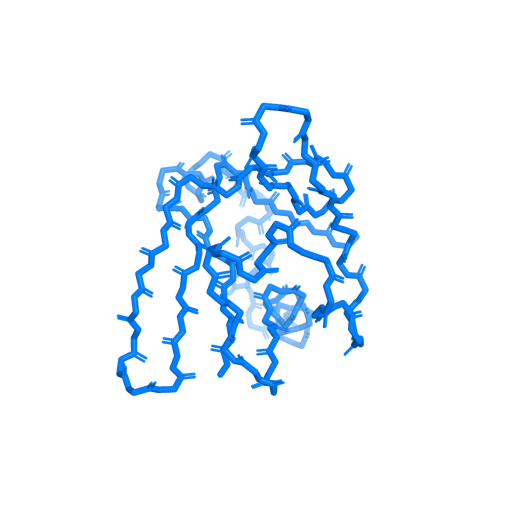
ATOM 745 N N . ASP A 1 96 ? -3.845 5.561 -4.402 1.00 93.56 96 ASP A N 1
ATOM 746 C CA . ASP A 1 96 ? -4.069 5.997 -5.790 1.00 93.56 96 ASP A CA 1
ATOM 747 C C . ASP A 1 96 ? -2.798 6.103 -6.648 1.00 93.56 96 ASP A C 1
ATOM 749 O O . ASP A 1 96 ? -2.902 6.320 -7.852 1.00 93.56 96 ASP A O 1
ATOM 753 N N . ALA A 1 97 ? -1.615 5.904 -6.068 1.00 90.69 97 ALA A N 1
ATOM 754 C CA . ALA A 1 97 ? -0.350 5.900 -6.793 1.00 90.69 97 ALA A CA 1
ATOM 755 C C . ALA A 1 97 ? 0.637 4.866 -6.226 1.00 90.69 97 ALA A C 1
ATOM 757 O O . ALA A 1 97 ? 0.584 4.490 -5.052 1.00 90.69 97 ALA A O 1
ATOM 758 N N . MET A 1 98 ? 1.543 4.396 -7.089 1.00 87.69 98 MET A N 1
ATOM 759 C CA . MET A 1 98 ? 2.662 3.535 -6.705 1.00 87.69 98 MET A CA 1
ATOM 760 C C . MET A 1 98 ? 3.781 4.403 -6.137 1.00 87.69 98 MET A C 1
ATOM 762 O O . MET A 1 98 ? 4.276 5.290 -6.829 1.00 87.69 98 MET A O 1
ATOM 766 N N . VAL A 1 99 ? 4.216 4.110 -4.914 1.00 85.81 99 VAL A N 1
ATOM 767 C CA . VAL A 1 99 ? 5.325 4.825 -4.275 1.00 85.81 99 VAL A CA 1
ATOM 768 C C . VAL A 1 99 ? 6.585 3.974 -4.272 1.00 85.81 99 VAL A C 1
ATOM 770 O O . VAL A 1 99 ? 6.545 2.742 -4.270 1.00 85.81 99 VAL A O 1
ATOM 773 N N . ALA A 1 100 ? 7.731 4.635 -4.293 1.00 81.69 100 ALA A N 1
ATOM 774 C CA . ALA A 1 100 ? 9.026 3.992 -4.154 1.00 81.69 100 ALA A CA 1
ATOM 775 C C . ALA A 1 100 ? 9.928 4.862 -3.265 1.00 81.69 100 ALA A C 1
ATOM 777 O O . ALA A 1 100 ? 9.697 6.067 -3.202 1.00 81.69 100 ALA A O 1
ATOM 778 N N . PRO A 1 101 ? 10.913 4.265 -2.571 1.00 75.31 101 PRO A N 1
ATOM 779 C CA . PRO A 1 101 ? 11.912 5.015 -1.813 1.00 75.31 101 PRO A CA 1
ATOM 780 C C . PRO A 1 101 ? 12.704 6.012 -2.666 1.00 75.31 101 PRO A C 1
ATOM 782 O O . PRO A 1 101 ? 12.906 5.730 -3.873 1.00 75.31 101 PRO A O 1
#

Organism: Thalassiosira pseudonana (NCBI:txid35128)